Protein AF-A0A5C6TFB5-F1 (afdb_monomer_lite)

Radius of gyration: 11.49 Å; chains: 1; bounding box: 25×26×28 Å

pLDDT: mean 92.81, std 5.96, range [59.66, 97.81]

Structure (mmCIF, N/CA/C/O backbone):
data_AF-A0A5C6TFB5-F1
#
_entry.id   AF-A0A5C6TFB5-F1
#
loop_
_atom_site.group_PDB
_atom_site.id
_atom_site.type_symbol
_atom_site.label_atom_id
_atom_site.label_alt_id
_atom_site.label_comp_id
_atom_site.label_asym_id
_atom_site.label_entity_id
_atom_site.label_seq_id
_atom_site.pdbx_PDB_ins_code
_atom_site.Cartn_x
_atom_site.Cartn_y
_atom_site.Cartn_z
_atom_site.occupancy
_atom_site.B_iso_or_equiv
_atom_site.auth_seq_id
_atom_site.auth_comp_id
_atom_site.auth_asym_id
_atom_site.auth_atom_id
_atom_site.pdbx_PDB_model_num
ATOM 1 N N . LEU A 1 1 ? -1.500 0.080 17.249 1.00 81.75 1 LEU A N 1
ATOM 2 C CA . LEU A 1 1 ? -0.739 -1.090 16.750 1.00 81.75 1 LEU A CA 1
ATOM 3 C C . LEU A 1 1 ? -1.613 -2.106 15.999 1.00 81.75 1 LEU A C 1
ATOM 5 O O . LEU A 1 1 ? -1.320 -2.390 14.849 1.00 81.75 1 LEU A O 1
ATOM 9 N N . THR A 1 2 ? -2.722 -2.598 16.568 1.00 95.44 2 THR A N 1
ATOM 10 C CA . THR A 1 2 ? -3.581 -3.622 15.923 1.00 95.44 2 THR A CA 1
ATOM 11 C C . THR A 1 2 ? -4.143 -3.215 14.555 1.00 95.44 2 THR A C 1
ATOM 13 O O . THR A 1 2 ? -4.199 -4.045 13.654 1.00 95.44 2 THR A O 1
ATOM 16 N N . LYS A 1 3 ? -4.535 -1.944 14.375 1.00 95.19 3 LYS A N 1
ATOM 17 C CA . LYS A 1 3 ? -5.008 -1.427 13.076 1.00 95.19 3 LYS A CA 1
ATOM 18 C C . LYS A 1 3 ? -3.918 -1.505 12.002 1.00 95.19 3 LYS A C 1
ATOM 20 O O . LYS A 1 3 ? -4.179 -2.026 10.929 1.00 95.19 3 LYS A O 1
ATOM 25 N N . LEU A 1 4 ? -2.695 -1.088 12.340 1.00 96.81 4 LEU A N 1
ATOM 26 C CA . LEU A 1 4 ? -1.540 -1.157 11.444 1.00 96.81 4 LEU A CA 1
ATOM 27 C C . LEU A 1 4 ? -1.207 -2.601 11.053 1.00 96.81 4 LEU A C 1
ATOM 29 O O . LEU A 1 4 ? -1.014 -2.878 9.881 1.00 96.81 4 LEU A O 1
ATOM 33 N N . LEU A 1 5 ? -1.196 -3.536 12.008 1.00 97.56 5 LEU A N 1
ATOM 34 C CA . LEU A 1 5 ? -0.925 -4.948 11.708 1.00 97.56 5 LEU A CA 1
ATOM 35 C C . LEU A 1 5 ? -1.992 -5.569 10.795 1.00 97.56 5 LEU A C 1
ATOM 37 O O . LEU A 1 5 ? -1.665 -6.360 9.912 1.00 97.56 5 LEU A O 1
ATOM 41 N N . ARG A 1 6 ? -3.270 -5.211 10.983 1.00 96.25 6 ARG A N 1
ATOM 42 C CA . ARG A 1 6 ? -4.346 -5.650 10.080 1.00 96.25 6 ARG A CA 1
ATOM 43 C C . ARG A 1 6 ? -4.179 -5.059 8.684 1.00 96.25 6 ARG A C 1
ATOM 45 O O . ARG A 1 6 ? -4.339 -5.794 7.716 1.00 96.25 6 ARG A O 1
ATOM 52 N N . ASP A 1 7 ? -3.842 -3.776 8.595 1.00 97.62 7 ASP A N 1
ATOM 53 C CA . ASP A 1 7 ? -3.593 -3.092 7.325 1.00 97.62 7 ASP A CA 1
ATOM 54 C C . ASP A 1 7 ? -2.396 -3.706 6.581 1.00 97.62 7 ASP A C 1
ATOM 56 O O . ASP A 1 7 ? -2.527 -4.086 5.423 1.00 97.62 7 ASP A O 1
ATOM 60 N N . ALA A 1 8 ? -1.283 -3.952 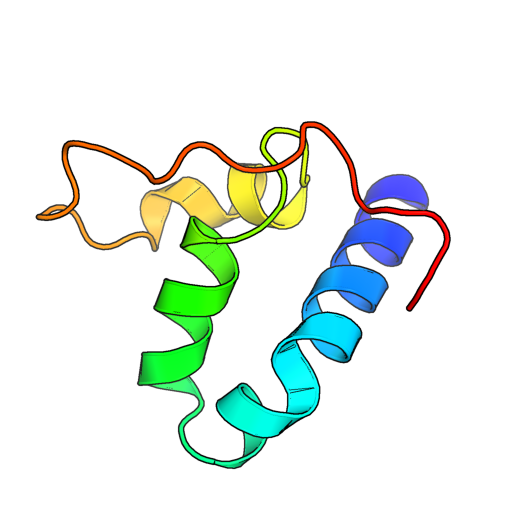7.283 1.00 96.94 8 ALA A N 1
ATOM 61 C CA . ALA A 1 8 ? -0.105 -4.653 6.768 1.00 96.94 8 ALA A CA 1
ATOM 62 C C . ALA A 1 8 ? -0.442 -6.046 6.228 1.00 96.94 8 ALA A C 1
ATOM 64 O O . ALA A 1 8 ? -0.025 -6.420 5.133 1.00 96.94 8 ALA A O 1
ATOM 65 N N . ARG A 1 9 ? -1.228 -6.824 6.981 1.00 96.56 9 ARG A N 1
ATOM 66 C CA . ARG A 1 9 ? -1.652 -8.156 6.544 1.00 96.56 9 ARG A CA 1
ATOM 67 C C . ARG A 1 9 ? -2.486 -8.084 5.266 1.00 96.56 9 ARG A C 1
ATOM 69 O O . ARG A 1 9 ? -2.265 -8.895 4.373 1.00 96.56 9 ARG A O 1
ATOM 76 N N . ARG A 1 10 ? -3.423 -7.133 5.175 1.00 97.00 10 ARG A N 1
ATOM 77 C CA . ARG A 1 10 ? -4.233 -6.910 3.968 1.00 97.00 10 ARG A CA 1
ATOM 78 C C . ARG A 1 10 ? -3.362 -6.514 2.785 1.00 97.00 10 ARG A C 1
ATOM 80 O O . ARG A 1 10 ? -3.432 -7.166 1.755 1.00 97.00 10 ARG A O 1
ATOM 87 N N . PHE A 1 11 ? -2.472 -5.545 2.973 1.00 96.88 11 PHE A N 1
ATOM 88 C CA . PHE A 1 11 ? -1.512 -5.120 1.960 1.00 96.88 11 PHE A CA 1
ATOM 89 C C . PHE A 1 11 ? -0.715 -6.297 1.377 1.00 96.88 11 PHE A C 1
ATOM 91 O O . PHE A 1 11 ? -0.651 -6.453 0.157 1.00 96.88 11 PHE A O 1
ATOM 98 N N . ILE A 1 12 ? -0.151 -7.151 2.240 1.00 95.44 12 ILE A N 1
ATOM 99 C CA . ILE A 1 12 ? 0.651 -8.310 1.823 1.00 95.44 12 ILE A CA 1
ATOM 100 C C . ILE A 1 12 ? -0.205 -9.346 1.092 1.00 95.44 12 ILE A C 1
ATOM 102 O O . ILE A 1 12 ? 0.226 -9.864 0.068 1.00 95.44 12 ILE A O 1
ATOM 106 N N . LEU A 1 13 ? -1.398 -9.668 1.601 1.00 95.69 13 LEU A N 1
ATOM 107 C CA . LEU A 1 13 ? -2.262 -10.686 0.996 1.00 95.69 13 LEU A CA 1
ATOM 108 C C . LEU A 1 13 ? -2.793 -10.245 -0.372 1.00 95.69 13 LEU A C 1
ATOM 110 O O . LEU A 1 13 ? -2.633 -10.990 -1.338 1.00 95.69 13 LEU A O 1
ATOM 114 N N . SER A 1 14 ? -3.308 -9.018 -0.476 1.00 95.12 14 SER A N 1
ATOM 115 C CA . SER A 1 14 ? -3.853 -8.463 -1.721 1.00 95.12 14 SER A CA 1
ATOM 116 C C . SER A 1 14 ? -2.810 -8.379 -2.838 1.00 95.12 14 SER A C 1
ATOM 118 O O . SER A 1 14 ? -3.140 -8.500 -4.014 1.00 95.12 14 SER A O 1
ATOM 120 N N . ASN A 1 15 ? -1.537 -8.192 -2.479 1.00 94.56 15 ASN A N 1
ATOM 121 C CA . ASN A 1 15 ? -0.444 -7.993 -3.431 1.00 94.56 15 ASN A CA 1
ATOM 122 C C . ASN A 1 15 ? 0.558 -9.155 -3.457 1.00 94.56 15 ASN A C 1
ATOM 124 O O . ASN A 1 15 ? 1.623 -9.030 -4.061 1.00 94.56 15 ASN A O 1
ATOM 128 N N . ARG A 1 16 ? 0.236 -10.300 -2.839 1.00 94.88 16 ARG A N 1
ATOM 129 C CA . ARG A 1 16 ? 1.176 -11.419 -2.674 1.00 94.88 16 ARG A CA 1
ATOM 130 C C . ARG A 1 16 ? 1.772 -11.871 -4.003 1.00 94.88 16 ARG A C 1
ATOM 132 O O . ARG A 1 16 ? 2.987 -11.905 -4.159 1.00 94.88 16 ARG A O 1
ATOM 139 N N . ARG A 1 17 ? 0.909 -12.198 -4.966 1.00 95.81 17 ARG A N 1
ATOM 140 C CA . ARG A 1 17 ? 1.314 -12.769 -6.256 1.00 95.81 17 ARG A CA 1
ATOM 141 C C . ARG A 1 17 ? 2.241 -11.848 -7.064 1.00 95.81 17 ARG A C 1
ATOM 143 O O . ARG A 1 17 ? 3.289 -12.327 -7.488 1.00 95.81 17 ARG A O 1
ATOM 150 N N . PRO A 1 18 ? 1.920 -10.560 -7.299 1.00 95.38 18 PRO A N 1
ATOM 151 C CA . PRO A 1 18 ? 2.837 -9.686 -8.029 1.00 95.38 18 PRO A CA 1
ATOM 152 C C . PRO A 1 18 ? 4.141 -9.427 -7.256 1.00 95.38 18 PRO A C 1
ATOM 154 O O . PRO A 1 18 ? 5.193 -9.349 -7.886 1.00 95.38 18 PRO A O 1
ATOM 157 N N . ILE A 1 19 ? 4.108 -9.369 -5.917 1.00 95.62 19 ILE A N 1
ATOM 158 C CA . ILE A 1 19 ? 5.318 -9.217 -5.089 1.00 95.62 19 ILE A CA 1
ATOM 159 C C . ILE A 1 19 ? 6.227 -10.450 -5.178 1.00 95.62 19 ILE A C 1
ATOM 161 O O . ILE A 1 19 ? 7.441 -10.295 -5.260 1.00 95.62 19 ILE A O 1
ATOM 165 N N . GLU A 1 20 ? 5.671 -11.663 -5.203 1.00 95.81 20 GLU A N 1
ATOM 166 C CA . GLU A 1 20 ? 6.452 -12.897 -5.382 1.00 95.81 20 GLU A CA 1
ATOM 167 C C . GLU A 1 20 ? 7.156 -12.953 -6.747 1.00 95.81 20 GLU A C 1
ATOM 169 O O . GLU A 1 20 ? 8.242 -13.516 -6.852 1.00 95.81 20 GLU A O 1
ATOM 174 N N . ILE A 1 21 ? 6.555 -12.365 -7.785 1.00 97.31 21 ILE A N 1
ATOM 175 C CA . ILE A 1 21 ? 7.112 -12.350 -9.145 1.00 97.31 21 ILE A CA 1
ATOM 176 C C . ILE A 1 21 ? 8.160 -11.241 -9.308 1.00 97.31 21 ILE A C 1
ATOM 178 O O . ILE A 1 21 ? 9.216 -11.470 -9.894 1.00 97.31 21 ILE A O 1
ATOM 182 N N . ALA A 1 22 ? 7.863 -10.029 -8.834 1.00 95.31 22 ALA A N 1
ATOM 183 C CA . ALA A 1 22 ? 8.686 -8.845 -9.068 1.00 95.31 22 ALA A CA 1
ATOM 184 C C . ALA A 1 22 ? 8.644 -7.904 -7.850 1.00 95.31 22 ALA A C 1
ATOM 186 O O . ALA A 1 22 ? 7.960 -6.882 -7.886 1.00 95.31 22 ALA A O 1
ATOM 187 N N . PRO A 1 23 ? 9.355 -8.222 -6.755 1.00 92.81 23 PRO A N 1
ATOM 188 C CA . PRO A 1 23 ? 9.136 -7.595 -5.452 1.00 92.81 23 PRO A CA 1
ATOM 189 C C . PRO A 1 23 ? 9.314 -6.075 -5.458 1.00 92.81 23 PRO A C 1
ATOM 191 O O . PRO A 1 23 ? 8.435 -5.368 -4.977 1.00 92.81 23 PRO A O 1
ATOM 194 N N . LEU A 1 24 ? 10.395 -5.546 -6.041 1.00 88.06 24 LEU A N 1
ATOM 195 C CA . LEU A 1 24 ? 10.672 -4.101 -6.032 1.00 88.06 24 LEU A CA 1
ATOM 196 C C . LEU A 1 24 ? 9.693 -3.312 -6.916 1.00 88.06 24 LEU A C 1
ATOM 198 O O . LEU A 1 24 ? 9.213 -2.242 -6.536 1.00 88.06 24 LEU A O 1
ATOM 202 N N . GLN A 1 25 ? 9.368 -3.853 -8.089 1.00 88.06 25 GLN A N 1
ATOM 203 C CA . GLN A 1 25 ? 8.472 -3.223 -9.058 1.00 88.06 25 GLN A CA 1
ATOM 204 C C . GLN A 1 25 ? 7.014 -3.281 -8.585 1.00 88.06 25 G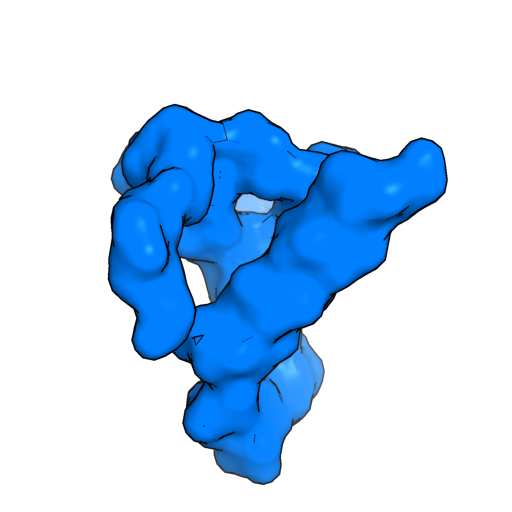LN A C 1
ATOM 206 O O . GLN A 1 25 ? 6.283 -2.292 -8.661 1.00 88.06 25 GLN A O 1
ATOM 211 N N . ALA A 1 26 ? 6.595 -4.434 -8.062 1.00 94.56 26 ALA A N 1
ATOM 212 C CA . ALA A 1 26 ? 5.252 -4.636 -7.546 1.00 94.56 26 ALA A CA 1
ATOM 213 C C . ALA A 1 26 ? 5.027 -3.898 -6.229 1.00 94.56 26 ALA A C 1
ATOM 215 O O . ALA A 1 26 ? 3.918 -3.433 -6.009 1.00 94.56 26 ALA A O 1
ATOM 216 N N . TYR A 1 27 ? 6.045 -3.745 -5.376 1.00 94.50 27 TYR A N 1
ATOM 217 C CA . TYR A 1 27 ? 5.910 -3.042 -4.100 1.00 94.50 27 TYR A CA 1
ATOM 218 C C . TYR A 1 27 ? 5.487 -1.580 -4.280 1.00 94.50 27 TYR A C 1
ATOM 220 O O . TYR A 1 27 ? 4.491 -1.147 -3.702 1.00 94.50 27 TYR A O 1
ATOM 228 N N . THR A 1 28 ? 6.202 -0.834 -5.127 1.00 91.88 28 THR A N 1
ATOM 229 C CA . THR A 1 28 ? 5.880 0.579 -5.396 1.00 91.88 28 THR A CA 1
ATOM 230 C C . THR A 1 28 ? 4.475 0.742 -5.979 1.00 91.88 28 THR A C 1
ATOM 232 O O . THR A 1 28 ? 3.741 1.647 -5.584 1.00 91.88 28 THR A O 1
ATOM 235 N N . SER A 1 29 ? 4.062 -0.178 -6.855 1.00 92.56 29 SER A N 1
ATOM 236 C CA . SER A 1 29 ? 2.698 -0.222 -7.390 1.00 92.56 29 SER A CA 1
ATOM 237 C C . SER A 1 29 ? 1.677 -0.555 -6.295 1.00 92.56 29 SER A C 1
ATOM 239 O O . SER A 1 29 ? 0.718 0.185 -6.101 1.00 92.56 29 SER A O 1
ATOM 241 N N . ALA A 1 30 ? 1.901 -1.616 -5.521 1.00 95.50 30 ALA A N 1
ATOM 242 C CA . ALA A 1 30 ? 1.036 -2.036 -4.421 1.00 95.50 30 ALA A CA 1
ATOM 243 C C . ALA A 1 30 ? 0.791 -0.896 -3.427 1.00 95.50 30 ALA A C 1
ATOM 245 O O . ALA A 1 30 ? -0.331 -0.713 -2.959 1.00 95.50 30 ALA A O 1
ATOM 246 N N . LEU A 1 31 ? 1.821 -0.098 -3.138 1.00 95.06 31 LEU A N 1
ATOM 247 C CA . LEU A 1 31 ? 1.720 1.061 -2.263 1.00 95.06 31 LEU A CA 1
ATOM 248 C C . LEU A 1 31 ? 0.800 2.145 -2.841 1.00 95.06 31 LEU A C 1
ATOM 250 O O . LEU A 1 31 ? -0.130 2.592 -2.172 1.00 95.06 31 LEU A O 1
ATOM 254 N N . VAL A 1 32 ? 1.013 2.526 -4.102 1.00 93.81 32 VAL A N 1
ATOM 255 C CA . VAL A 1 32 ? 0.227 3.574 -4.772 1.00 93.81 32 VAL A CA 1
ATOM 256 C C . VAL A 1 32 ? -1.236 3.172 -4.968 1.00 93.81 32 VAL A C 1
ATOM 258 O O . VAL A 1 32 ? -2.122 4.013 -4.801 1.00 93.81 32 VAL A O 1
ATOM 261 N N . PHE A 1 33 ? -1.481 1.906 -5.313 1.00 94.12 33 PHE A N 1
ATOM 262 C CA . PHE A 1 33 ? -2.807 1.341 -5.576 1.00 94.12 33 PHE A CA 1
ATOM 263 C C . PHE A 1 33 ? -3.483 0.768 -4.317 1.00 94.12 33 PHE A C 1
ATOM 265 O O . PHE A 1 33 ? -4.530 0.135 -4.413 1.00 94.12 33 PHE A O 1
ATOM 272 N N . SER A 1 34 ? -2.925 0.980 -3.124 1.00 95.88 34 SER A N 1
ATOM 273 C CA . SER A 1 34 ? -3.624 0.662 -1.874 1.00 95.88 34 SER A CA 1
ATOM 274 C C . SER A 1 34 ? -4.760 1.660 -1.594 1.00 95.88 34 SER A C 1
ATOM 276 O O . SER A 1 34 ? -4.705 2.798 -2.080 1.00 95.88 34 SER A O 1
ATOM 278 N N . PRO A 1 35 ? -5.771 1.285 -0.783 1.00 96.69 35 PRO A N 1
ATOM 279 C CA . PRO A 1 35 ? -6.855 2.183 -0.390 1.00 96.69 35 PRO A CA 1
ATOM 280 C C . PRO A 1 35 ? -6.366 3.530 0.149 1.00 96.69 35 PRO A C 1
ATOM 282 O O . PRO A 1 35 ? -5.270 3.633 0.706 1.00 96.69 35 PRO A O 1
ATOM 285 N N . GLU A 1 36 ? -7.173 4.575 -0.020 1.00 95.38 36 GLU A N 1
ATOM 286 C CA . GLU A 1 36 ? -6.799 5.952 0.333 1.00 95.38 36 GLU A CA 1
ATOM 287 C C . GLU A 1 36 ? -6.488 6.119 1.827 1.00 95.38 36 GLU A C 1
ATOM 289 O O . GLU A 1 36 ? -5.565 6.857 2.169 1.00 95.38 36 GLU A O 1
ATOM 294 N N . HIS A 1 37 ? -7.168 5.370 2.701 1.00 95.62 37 HIS A N 1
ATOM 295 C CA . HIS A 1 37 ? -6.941 5.362 4.149 1.00 95.62 37 HIS A CA 1
ATOM 296 C C . HIS A 1 37 ? -6.044 4.210 4.641 1.00 95.62 37 HIS A C 1
ATOM 298 O O . HIS A 1 37 ? -6.010 3.921 5.841 1.00 95.62 37 HIS A O 1
ATOM 304 N N . SER A 1 38 ? -5.316 3.521 3.752 1.00 97.25 38 SER A N 1
ATOM 305 C CA . SER A 1 38 ? -4.352 2.497 4.179 1.00 97.25 38 SER A CA 1
ATOM 306 C C . SER A 1 38 ? -3.220 3.128 4.995 1.00 97.25 38 SER A C 1
ATOM 308 O O . SER A 1 38 ? -2.503 4.016 4.531 1.00 97.25 38 SER A O 1
ATOM 310 N N . LEU A 1 39 ? -3.011 2.605 6.205 1.00 97.81 39 LEU A N 1
ATOM 311 C CA . LEU A 1 39 ? -1.930 3.034 7.094 1.00 97.81 39 LEU A CA 1
ATOM 312 C C . LEU A 1 39 ? -0.551 2.720 6.504 1.00 97.81 39 LEU A C 1
ATOM 314 O O . LEU A 1 39 ? 0.386 3.486 6.703 1.00 97.81 39 LEU A O 1
ATOM 318 N N . ILE A 1 40 ? -0.415 1.611 5.773 1.00 97.75 40 ILE A N 1
ATOM 319 C CA . ILE A 1 40 ? 0.813 1.264 5.051 1.00 97.75 40 ILE A CA 1
ATOM 320 C C . ILE A 1 40 ? 1.100 2.296 3.963 1.00 97.75 40 ILE A C 1
ATOM 322 O O . ILE A 1 40 ? 2.212 2.818 3.905 1.00 97.75 40 ILE A O 1
ATOM 326 N N . ARG A 1 41 ? 0.094 2.663 3.161 1.00 95.75 41 ARG A N 1
ATOM 327 C CA . ARG A 1 41 ? 0.238 3.722 2.153 1.00 95.75 41 ARG A CA 1
ATOM 328 C C . ARG A 1 41 ? 0.683 5.047 2.765 1.00 95.75 41 ARG A C 1
ATOM 330 O O . ARG A 1 41 ? 1.569 5.704 2.226 1.00 95.75 41 ARG A O 1
ATOM 337 N N . GLU A 1 42 ? 0.093 5.433 3.892 1.00 95.38 42 GLU A N 1
ATOM 338 C CA . GLU A 1 42 ? 0.438 6.675 4.585 1.00 95.38 42 GLU A CA 1
ATOM 339 C C . GLU A 1 42 ? 1.865 6.650 5.155 1.00 95.38 42 GLU A C 1
ATOM 341 O O . GLU A 1 42 ? 2.644 7.575 4.912 1.00 95.38 42 GLU A O 1
ATOM 346 N N . LEU A 1 43 ? 2.232 5.581 5.870 1.00 97.12 43 LEU A N 1
ATOM 347 C CA . LEU A 1 43 ? 3.539 5.449 6.520 1.00 97.12 43 LEU A CA 1
ATOM 348 C C . LEU A 1 43 ? 4.694 5.426 5.518 1.00 97.12 43 LEU A C 1
ATOM 350 O O . LEU A 1 43 ? 5.727 6.052 5.758 1.00 97.12 43 LEU A O 1
ATOM 354 N N . PHE A 1 44 ? 4.512 4.739 4.391 1.00 95.50 44 PHE A N 1
ATOM 355 C CA . PHE A 1 44 ? 5.550 4.572 3.375 1.00 95.50 44 PHE A CA 1
ATOM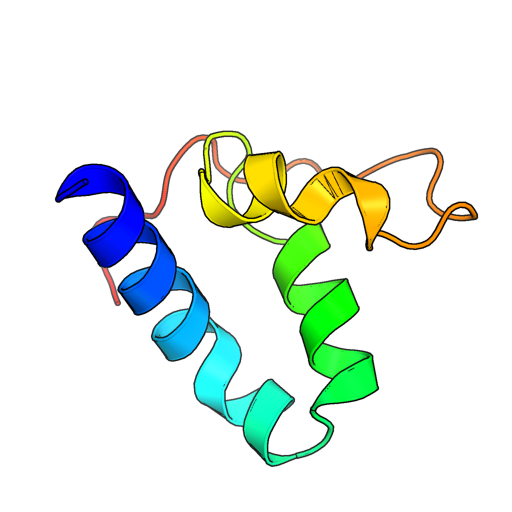 356 C C . PHE A 1 44 ? 5.396 5.531 2.192 1.00 95.50 44 PHE A C 1
ATOM 358 O O . PHE A 1 44 ? 6.085 5.383 1.192 1.00 95.50 44 PHE A O 1
ATOM 365 N N . LYS A 1 45 ? 4.569 6.579 2.303 1.00 92.44 45 LYS A N 1
ATOM 366 C CA . LYS A 1 45 ? 4.303 7.556 1.229 1.00 92.44 45 LYS A CA 1
ATOM 367 C C . LYS A 1 45 ? 5.564 8.126 0.559 1.00 92.44 45 LYS A C 1
ATOM 369 O O . LYS A 1 45 ? 5.537 8.466 -0.616 1.00 92.44 45 LYS A O 1
ATOM 374 N N . LYS A 1 46 ? 6.678 8.240 1.290 1.00 92.50 46 LYS A N 1
ATOM 375 C CA . LYS A 1 46 ? 7.966 8.728 0.755 1.00 92.50 46 LYS A CA 1
ATOM 376 C C . LYS A 1 46 ? 8.636 7.767 -0.235 1.00 92.50 46 LYS A C 1
ATOM 378 O O . LYS A 1 46 ? 9.529 8.192 -0.957 1.00 92.50 46 LYS A O 1
ATOM 383 N N . GLU A 1 47 ? 8.236 6.502 -0.243 1.00 92.38 47 GLU A N 1
ATOM 384 C CA . GLU A 1 47 ? 8.753 5.460 -1.136 1.00 92.38 47 GLU A CA 1
ATOM 385 C C . GLU A 1 47 ? 7.974 5.389 -2.456 1.00 92.38 47 GLU A C 1
ATOM 387 O O . GLU A 1 47 ? 8.359 4.668 -3.376 1.00 92.38 47 GLU A O 1
ATOM 392 N N . GLU A 1 48 ? 6.880 6.147 -2.572 1.00 88.88 48 GLU A N 1
ATOM 393 C CA . GLU A 1 48 ? 6.158 6.284 -3.827 1.00 88.88 48 GLU A CA 1
ATOM 394 C C . GLU A 1 48 ? 7.035 6.979 -4.886 1.00 88.88 48 GLU A C 1
ATOM 396 O O . GLU A 1 48 ? 7.811 7.889 -4.571 1.00 88.88 48 GLU A O 1
ATOM 401 N N . PRO A 1 49 ? 6.899 6.611 -6.170 1.00 87.31 49 PRO A N 1
ATOM 402 C CA . PRO A 1 49 ? 7.671 7.248 -7.224 1.00 87.31 49 PRO A CA 1
ATOM 403 C C . PRO A 1 49 ? 7.343 8.740 -7.360 1.00 87.31 49 PRO A C 1
ATOM 405 O O . PRO A 1 49 ? 6.210 9.113 -7.656 1.00 87.31 49 PRO A O 1
ATOM 408 N N . GLY A 1 50 ? 8.355 9.603 -7.227 1.00 87.50 50 GLY A N 1
ATOM 409 C CA . GLY A 1 50 ? 8.183 11.062 -7.299 1.00 87.50 50 GLY A CA 1
ATOM 410 C C . GLY A 1 50 ? 7.680 11.591 -8.650 1.00 87.50 50 GLY A C 1
ATOM 411 O O . GLY A 1 50 ? 7.186 12.712 -8.721 1.00 87.50 50 GLY A O 1
ATOM 412 N N . TRP A 1 51 ? 7.758 10.788 -9.718 1.00 88.62 51 TRP A N 1
ATOM 413 C CA . TRP A 1 51 ? 7.175 11.119 -11.023 1.00 88.62 51 TRP A CA 1
ATOM 414 C C . TRP A 1 51 ? 5.644 10.992 -11.050 1.00 88.62 51 TRP A C 1
ATOM 416 O O . TRP A 1 51 ? 4.998 11.495 -11.969 1.00 88.62 51 TRP A O 1
ATOM 426 N N . MET A 1 52 ? 5.041 10.342 -10.052 1.00 85.88 52 MET A N 1
ATOM 427 C CA . MET A 1 52 ? 3.605 10.091 -9.989 1.00 85.88 52 MET A CA 1
ATOM 428 C C . MET A 1 52 ? 2.875 11.247 -9.290 1.00 85.88 52 MET A C 1
ATOM 430 O O . MET A 1 52 ? 2.451 11.157 -8.140 1.00 85.88 52 MET A O 1
ATOM 434 N N . ILE A 1 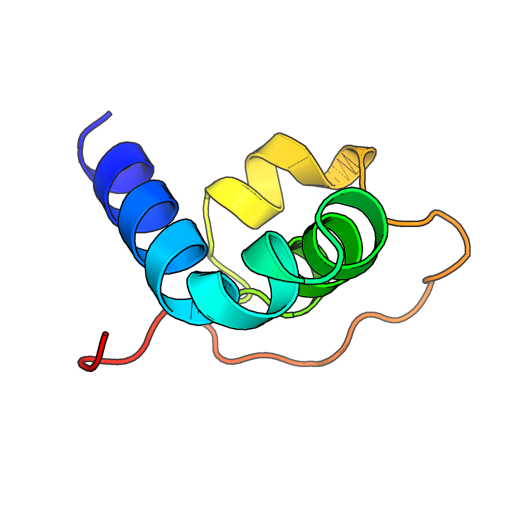53 ? 2.751 12.368 -10.007 1.00 85.25 53 ILE A N 1
ATOM 435 C CA . ILE A 1 53 ? 2.113 13.602 -9.512 1.00 85.25 53 ILE A CA 1
ATOM 436 C C . ILE A 1 53 ? 0.620 13.373 -9.226 1.00 85.25 53 ILE A C 1
ATOM 438 O O . ILE A 1 53 ? 0.080 13.860 -8.234 1.00 85.25 53 ILE A O 1
ATOM 442 N N . LEU A 1 54 ? -0.044 12.613 -10.098 1.00 87.00 54 LEU A N 1
ATOM 443 C CA . LEU A 1 54 ? -1.443 12.223 -9.967 1.00 87.00 54 LEU A CA 1
ATOM 444 C C . LEU A 1 54 ? -1.515 10.761 -9.545 1.00 87.00 54 LEU A C 1
ATOM 446 O O . LEU A 1 54 ? -0.969 9.884 -10.213 1.00 87.00 54 LEU A O 1
ATOM 450 N N . LYS A 1 55 ? -2.213 10.508 -8.439 1.00 86.31 55 LYS A N 1
ATOM 451 C CA . LYS A 1 55 ? -2.445 9.156 -7.938 1.00 86.31 55 LYS A CA 1
ATOM 452 C C . LYS A 1 55 ? -3.771 8.614 -8.468 1.00 86.31 55 LYS A C 1
ATOM 454 O O . LYS A 1 55 ? -4.714 9.394 -8.624 1.00 86.31 55 LYS A O 1
ATOM 459 N N . PRO A 1 56 ? -3.874 7.297 -8.705 1.00 91.06 56 PRO A N 1
ATOM 460 C CA . PRO A 1 56 ? -5.158 6.680 -8.995 1.00 91.06 56 PRO A CA 1
ATOM 461 C C . PRO A 1 56 ? -6.118 6.916 -7.823 1.00 91.06 56 PRO A C 1
ATOM 463 O O . PRO A 1 56 ? -5.721 6.843 -6.654 1.00 91.06 56 PRO A O 1
ATOM 466 N N . ARG A 1 57 ? -7.382 7.194 -8.150 1.00 93.81 57 ARG A N 1
ATOM 467 C CA . ARG A 1 57 ? -8.465 7.201 -7.167 1.00 93.81 57 ARG A CA 1
ATOM 468 C C . ARG A 1 57 ? -8.751 5.756 -6.781 1.00 93.81 57 ARG A C 1
ATOM 470 O O . ARG A 1 57 ? -9.085 4.952 -7.651 1.00 93.81 57 ARG A O 1
ATOM 477 N N . MET A 1 58 ? -8.604 5.447 -5.501 1.00 94.88 58 MET A N 1
ATOM 478 C CA . MET A 1 58 ? -8.806 4.101 -4.966 1.00 94.88 58 MET A CA 1
ATOM 479 C C . MET A 1 58 ? -10.032 4.087 -4.056 1.00 94.88 58 MET A C 1
ATOM 481 O O . MET A 1 58 ? -10.605 5.129 -3.740 1.00 94.88 58 MET A O 1
ATOM 485 N N . GLU A 1 59 ? -10.451 2.898 -3.629 1.00 94.94 59 GLU A N 1
ATOM 486 C CA . GLU A 1 59 ? -11.426 2.795 -2.545 1.00 94.94 59 GLU A CA 1
ATOM 487 C C . GLU A 1 59 ? -10.872 3.460 -1.276 1.00 94.94 59 GLU A C 1
ATOM 489 O O . GLU A 1 59 ? -9.661 3.476 -1.039 1.00 94.94 59 GLU A O 1
ATOM 494 N N . ALA A 1 60 ? -11.764 4.024 -0.462 1.00 95.69 60 ALA A N 1
ATOM 495 C CA . ALA A 1 60 ? -11.384 4.672 0.789 1.00 95.69 60 ALA A CA 1
ATOM 496 C C . ALA A 1 60 ? -10.715 3.672 1.746 1.00 95.69 60 ALA A C 1
ATOM 498 O O . ALA A 1 60 ? -9.649 3.935 2.296 1.00 95.69 60 ALA A O 1
ATOM 499 N N . ASP A 1 61 ? -11.313 2.491 1.875 1.00 95.62 61 ASP A N 1
ATOM 500 C CA . ASP A 1 61 ? -10.898 1.437 2.786 1.00 95.62 61 ASP A CA 1
ATOM 501 C C . ASP A 1 61 ? -10.792 0.107 2.045 1.00 95.62 61 ASP A C 1
ATOM 503 O O . ASP A 1 61 ? -11.371 -0.088 0.980 1.00 95.62 61 ASP A O 1
ATOM 507 N N . TRP A 1 62 ? -10.072 -0.841 2.635 1.00 94.81 62 TRP A N 1
ATOM 508 C CA . TRP A 1 62 ? -10.105 -2.220 2.167 1.00 94.81 62 TRP A CA 1
ATOM 509 C C . TRP A 1 62 ? -11.526 -2.782 2.239 1.00 94.81 62 TRP A C 1
ATOM 511 O O . TRP A 1 62 ? -12.184 -2.682 3.282 1.00 94.81 62 TRP A O 1
ATOM 521 N N . ASN A 1 63 ? -11.942 -3.471 1.180 1.00 89.00 63 ASN A N 1
ATOM 522 C CA . ASN A 1 63 ? -13.203 -4.197 1.162 1.00 89.00 63 ASN A CA 1
ATOM 523 C C . ASN A 1 63 ? -13.248 -5.347 2.203 1.00 89.00 63 ASN A C 1
ATOM 525 O O . ASN A 1 63 ? -12.301 -5.622 2.952 1.00 89.00 63 ASN A O 1
ATOM 529 N N . ALA A 1 64 ? -14.412 -5.995 2.310 1.00 86.94 64 ALA A N 1
ATOM 530 C CA . ALA A 1 64 ? -14.625 -7.087 3.262 1.00 86.94 64 ALA A CA 1
ATOM 531 C C . ALA A 1 64 ? -13.861 -8.373 2.894 1.00 86.94 64 ALA A C 1
ATOM 533 O O . ALA A 1 64 ? -13.636 -9.210 3.771 1.00 86.94 64 ALA A O 1
ATOM 534 N N . CYS A 1 65 ? -13.466 -8.524 1.627 1.00 75.06 65 CYS A N 1
ATOM 535 C CA . CYS A 1 65 ? -12.685 -9.657 1.151 1.00 75.06 65 CYS A CA 1
ATOM 536 C C . CYS A 1 65 ? -11.186 -9.477 1.442 1.00 75.06 65 CYS A C 1
ATOM 538 O O . CYS A 1 65 ? -10.708 -8.394 1.792 1.00 75.06 65 CYS A O 1
ATOM 540 N N . LEU A 1 66 ? -10.461 -10.592 1.351 1.00 59.66 66 LEU A N 1
ATOM 541 C CA . LEU A 1 66 ? -9.006 -10.689 1.445 1.00 59.66 6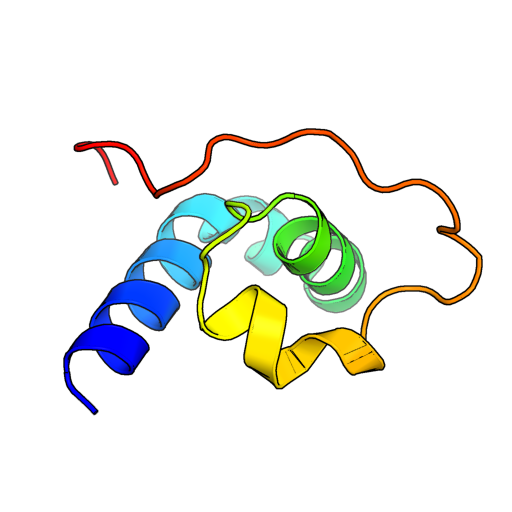6 LEU A CA 1
ATOM 542 C C . LEU A 1 66 ? -8.481 -11.380 0.193 1.00 59.66 66 LEU A C 1
ATOM 544 O O . LEU A 1 66 ? -9.079 -12.420 -0.161 1.00 59.66 66 LEU A O 1
#

Secondary structure (DSSP, 8-state):
-HHHHHHHHHHHHHTHHHHHH-HHHHHHHHHHTS-TT-HHHHHTGGGS-TT--SPPP--SS--S--

O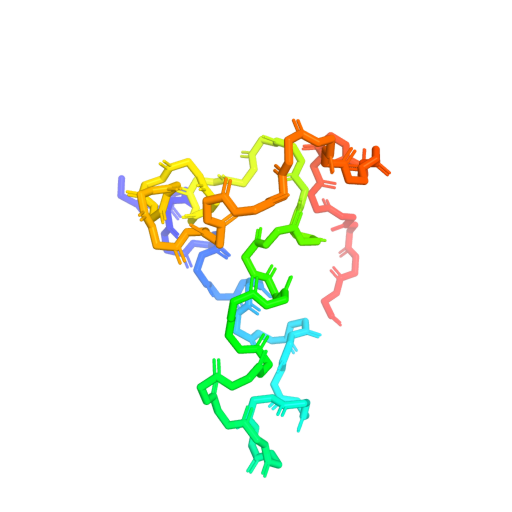rganism: Fusarium oxysporum f. sp. cubense (NCBI:txid61366)

Foldseek 3Di:
DVLLVVLVVCLCVVQVVVCVVPVLVSVLVSLLQAAPCRPSVVVCVVVHDPVCPDGDHYHNHDDPDD

Sequence (66 aa):
LTKLLRDARRFILSNRRPIEIAPLQAYTSALVFSPEHSLIRELFKKEEPGWMILKPRMEADWNACL